Protein AF-A0A963GPZ9-F1 (afdb_monomer_lite)

Structure (mmCIF, N/CA/C/O backbone):
data_AF-A0A963GPZ9-F1
#
_entry.id   AF-A0A963GPZ9-F1
#
loop_
_atom_site.group_PDB
_atom_site.id
_atom_site.type_symbol
_atom_site.label_atom_id
_atom_site.label_alt_id
_atom_site.label_comp_id
_atom_site.label_asym_id
_atom_site.label_entity_id
_atom_site.label_seq_id
_atom_site.pdbx_PDB_ins_code
_atom_site.Cartn_x
_atom_site.Cartn_y
_atom_site.Cartn_z
_atom_site.occupancy
_atom_site.B_iso_or_equiv
_atom_site.auth_seq_id
_atom_site.auth_comp_id
_atom_site.auth_asym_id
_atom_site.auth_atom_id
_atom_site.pdbx_PDB_model_num
ATOM 1 N N . MET A 1 1 ? 17.369 3.539 -6.019 1.00 39.62 1 MET A N 1
ATOM 2 C CA . MET A 1 1 ? 16.118 2.760 -5.974 1.00 39.62 1 MET A CA 1
ATOM 3 C C . MET A 1 1 ? 15.642 2.791 -4.531 1.00 39.62 1 MET A C 1
ATOM 5 O O . MET A 1 1 ? 16.098 1.990 -3.728 1.00 39.62 1 MET A O 1
ATOM 9 N N . THR A 1 2 ? 14.893 3.825 -4.155 1.00 43.91 2 THR A N 1
ATOM 10 C CA . THR A 1 2 ? 14.502 4.049 -2.757 1.00 43.91 2 THR A CA 1
ATOM 11 C C . THR A 1 2 ? 13.234 3.246 -2.504 1.00 43.91 2 THR A C 1
ATOM 13 O O . THR A 1 2 ? 12.144 3.721 -2.798 1.00 43.91 2 THR A O 1
ATOM 16 N N . GLY A 1 3 ? 13.383 2.002 -2.042 1.00 47.59 3 GLY A N 1
ATOM 17 C CA . GLY A 1 3 ? 12.258 1.199 -1.570 1.00 47.59 3 GLY A CA 1
ATOM 18 C C . GLY A 1 3 ? 11.638 1.900 -0.368 1.00 47.59 3 GLY A C 1
ATOM 19 O O . GLY A 1 3 ? 12.234 1.949 0.709 1.00 47.59 3 GLY A O 1
ATOM 20 N N . PHE A 1 4 ? 10.487 2.534 -0.565 1.00 54.12 4 PHE A N 1
ATOM 21 C CA . PHE A 1 4 ? 9.758 3.155 0.527 1.00 54.12 4 PHE A CA 1
ATOM 22 C C . PHE A 1 4 ? 9.026 2.024 1.273 1.00 54.12 4 PHE A C 1
ATOM 24 O O . PHE A 1 4 ? 7.944 1.614 0.869 1.00 54.12 4 PHE A O 1
ATOM 31 N N . LEU A 1 5 ? 9.639 1.555 2.372 1.00 55.12 5 LEU A N 1
ATOM 32 C CA . LEU A 1 5 ? 9.044 0.754 3.461 1.00 55.12 5 LEU A CA 1
ATOM 33 C C . LEU A 1 5 ? 8.833 -0.742 3.167 1.00 55.12 5 LEU A C 1
ATOM 35 O O . LEU A 1 5 ? 7.741 -1.185 2.820 1.00 55.12 5 LEU A O 1
ATOM 39 N N . ASP A 1 6 ? 9.884 -1.532 3.382 1.00 54.16 6 ASP A N 1
ATOM 40 C CA . ASP A 1 6 ? 9.912 -2.973 3.084 1.00 54.16 6 ASP A CA 1
ATOM 41 C C . ASP A 1 6 ? 9.470 -3.904 4.240 1.00 54.16 6 ASP A C 1
ATOM 43 O O . ASP A 1 6 ? 9.725 -5.099 4.167 1.00 54.16 6 ASP A O 1
ATOM 47 N N . ASN A 1 7 ? 8.832 -3.424 5.323 1.00 55.56 7 ASN A N 1
ATOM 48 C CA . ASN A 1 7 ? 8.528 -4.320 6.461 1.00 55.56 7 ASN A CA 1
ATOM 49 C C . ASN A 1 7 ? 7.303 -3.963 7.330 1.00 55.56 7 ASN A C 1
ATOM 51 O O . ASN A 1 7 ? 7.269 -4.319 8.505 1.00 55.56 7 ASN A O 1
ATOM 55 N N . ASP A 1 8 ? 6.320 -3.243 6.792 1.00 68.81 8 ASP A N 1
ATOM 56 C CA . ASP A 1 8 ? 5.136 -2.813 7.554 1.00 68.81 8 ASP A CA 1
ATOM 57 C C . ASP A 1 8 ? 3.873 -3.464 6.964 1.00 68.81 8 ASP A C 1
ATOM 59 O O . ASP A 1 8 ? 3.174 -2.875 6.139 1.00 68.81 8 ASP A O 1
ATOM 63 N N . GLU A 1 9 ? 3.635 -4.735 7.307 1.00 73.81 9 GLU A N 1
ATOM 64 C CA . GLU A 1 9 ? 2.480 -5.522 6.835 1.00 73.81 9 GLU A CA 1
ATOM 65 C C . GLU A 1 9 ? 1.151 -4.829 7.183 1.00 73.81 9 GLU A C 1
ATOM 67 O O . GLU A 1 9 ? 0.241 -4.756 6.352 1.00 73.81 9 GLU A O 1
ATOM 72 N N . ASP A 1 10 ? 1.080 -4.205 8.363 1.00 80.31 10 ASP A N 1
ATOM 73 C CA . ASP A 1 10 ? -0.082 -3.443 8.831 1.00 80.31 10 ASP A CA 1
ATOM 74 C C . ASP A 1 10 ? -0.429 -2.284 7.884 1.00 80.31 10 ASP A C 1
ATOM 76 O O . ASP A 1 10 ? -1.600 -2.029 7.598 1.00 80.31 10 ASP A O 1
ATOM 80 N N . ARG A 1 11 ? 0.578 -1.612 7.312 1.00 84.88 11 ARG A N 1
ATOM 81 C CA . ARG A 1 11 ? 0.376 -0.517 6.349 1.00 84.88 11 ARG A CA 1
ATOM 82 C C . ARG A 1 11 ? -0.236 -0.992 5.029 1.00 84.88 11 ARG A C 1
ATOM 84 O O . ARG A 1 11 ? -0.945 -0.227 4.373 1.00 84.88 11 ARG A O 1
ATOM 91 N N . TRP A 1 12 ? 0.044 -2.228 4.625 1.00 90.38 12 TRP A N 1
ATOM 92 C CA . TRP A 1 12 ? -0.448 -2.821 3.377 1.00 90.38 12 TRP A CA 1
ATOM 93 C C . TRP A 1 12 ? -1.721 -3.656 3.569 1.00 90.38 12 TRP A C 1
ATOM 95 O O . TRP A 1 12 ? -2.327 -4.094 2.590 1.00 90.38 12 TRP A O 1
ATOM 105 N N . THR A 1 13 ? -2.172 -3.834 4.809 1.00 92.38 13 THR A N 1
ATOM 106 C CA . THR A 1 13 ? -3.393 -4.575 5.132 1.00 92.38 13 THR A CA 1
ATOM 107 C C . THR A 1 13 ? -4.629 -3.728 4.832 1.00 92.38 13 THR A C 1
ATOM 109 O O . THR A 1 13 ? -4.795 -2.630 5.364 1.00 92.38 13 THR A O 1
ATOM 112 N N . LEU A 1 14 ? -5.494 -4.213 3.944 1.00 93.69 14 LEU A N 1
ATOM 113 C CA . LEU A 1 14 ? -6.741 -3.578 3.532 1.00 93.69 14 LEU A CA 1
ATOM 114 C C . LEU A 1 14 ? -7.843 -3.853 4.563 1.00 93.69 14 LEU A C 1
ATOM 116 O O . LEU A 1 14 ? -8.124 -4.994 4.923 1.00 93.69 14 LEU A O 1
ATOM 120 N N . ALA A 1 15 ? -8.513 -2.794 4.995 1.00 93.69 15 ALA A N 1
ATOM 121 C CA . ALA A 1 15 ? -9.757 -2.854 5.733 1.00 93.69 15 ALA A CA 1
ATOM 122 C C . ALA A 1 15 ? -10.898 -3.356 4.836 1.00 93.69 15 ALA A C 1
ATOM 124 O O . ALA A 1 15 ? -10.845 -3.296 3.602 1.00 93.69 15 ALA A O 1
ATOM 125 N N . SER A 1 16 ? -11.975 -3.821 5.467 1.00 92.62 16 SER A N 1
ATOM 126 C CA . SER A 1 16 ? -13.131 -4.385 4.756 1.00 92.62 16 SER A CA 1
ATOM 127 C C . SER A 1 16 ? -13.786 -3.363 3.820 1.00 92.62 16 SER A C 1
ATOM 129 O O . SER A 1 16 ? -14.230 -3.702 2.724 1.00 92.62 16 SER A O 1
ATOM 131 N N . GLU A 1 17 ? -13.811 -2.097 4.227 1.00 93.50 17 GLU A N 1
ATOM 132 C CA . GLU A 1 17 ? -14.336 -0.979 3.450 1.00 93.50 17 GLU A CA 1
ATOM 133 C C . GLU A 1 17 ? -13.482 -0.705 2.208 1.00 93.50 17 GLU A C 1
ATOM 135 O O . GLU A 1 17 ? -14.021 -0.416 1.143 1.00 93.50 17 GLU A O 1
ATOM 140 N N . GLU A 1 18 ? -12.159 -0.845 2.311 1.00 94.19 18 GLU A N 1
ATOM 141 C CA . GLU A 1 18 ? -11.243 -0.675 1.179 1.00 94.19 18 GLU A CA 1
ATOM 142 C C . GLU A 1 18 ? -11.396 -1.818 0.176 1.00 94.19 18 GLU A C 1
ATOM 144 O O . GLU A 1 18 ? -11.461 -1.577 -1.027 1.00 94.19 18 GLU A O 1
ATOM 149 N N . LEU A 1 19 ? -11.539 -3.057 0.659 1.00 92.81 19 LEU A N 1
ATOM 150 C CA . LEU A 1 19 ? -11.842 -4.209 -0.192 1.00 92.81 19 LEU A CA 1
ATOM 151 C C . LEU A 1 19 ? -13.156 -4.016 -0.957 1.00 92.81 19 LEU A C 1
ATOM 153 O O . LEU A 1 19 ? -13.233 -4.356 -2.138 1.00 92.81 19 LEU A O 1
ATOM 157 N N . ALA A 1 20 ? -14.173 -3.424 -0.324 1.00 92.00 20 ALA A N 1
ATOM 158 C CA . ALA A 1 20 ? -15.447 -3.134 -0.974 1.00 92.00 20 ALA A CA 1
ATOM 159 C C . ALA A 1 20 ? -15.305 -2.130 -2.136 1.00 92.00 20 ALA A C 1
ATOM 161 O O . ALA A 1 20 ? -15.939 -2.319 -3.176 1.00 92.00 20 ALA A O 1
ATOM 162 N N . LEU A 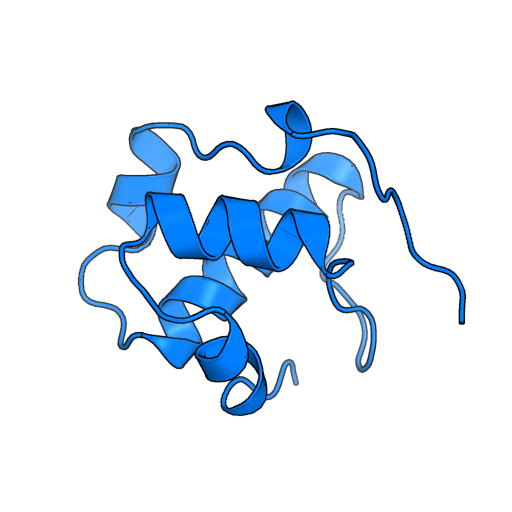1 21 ? -14.437 -1.116 -2.010 1.00 90.31 21 LEU A N 1
ATOM 163 C CA . LEU A 1 21 ? -14.160 -0.137 -3.077 1.00 90.31 21 LEU A CA 1
ATOM 164 C C . LEU A 1 21 ? -13.509 -0.765 -4.317 1.00 90.31 21 LEU A C 1
ATOM 166 O O . LEU A 1 21 ? -13.632 -0.236 -5.418 1.00 90.31 21 LEU A O 1
ATOM 170 N N . LEU A 1 22 ? -12.822 -1.889 -4.129 1.00 92.06 22 LEU A N 1
ATOM 171 C CA . LEU A 1 22 ? -12.064 -2.590 -5.162 1.00 92.06 22 LEU A CA 1
ATOM 172 C C . LEU A 1 22 ? -12.897 -3.650 -5.904 1.00 92.06 22 LEU A C 1
ATOM 174 O O . LEU A 1 22 ? -12.406 -4.306 -6.828 1.00 92.06 22 LEU A O 1
ATOM 178 N N . THR A 1 23 ? -14.159 -3.842 -5.512 1.00 87.94 23 THR A N 1
ATOM 179 C CA . THR A 1 23 ? -15.060 -4.809 -6.151 1.00 87.94 23 THR A CA 1
ATOM 180 C C . THR A 1 23 ? -15.431 -4.388 -7.577 1.00 87.94 23 THR A C 1
ATOM 182 O O . THR A 1 23 ? -15.629 -3.215 -7.878 1.00 87.94 23 THR A O 1
ATOM 185 N N . GLY A 1 24 ? -15.506 -5.360 -8.493 1.00 85.88 24 GLY A N 1
ATOM 186 C CA . GLY A 1 24 ? -15.856 -5.117 -9.900 1.00 85.88 24 GLY A CA 1
ATOM 187 C C . GLY A 1 24 ? -14.717 -4.592 -10.786 1.00 85.88 24 GLY A C 1
ATOM 188 O O . GLY A 1 24 ? -14.921 -4.426 -11.987 1.00 85.88 24 GLY A O 1
ATOM 189 N N . MET A 1 25 ? -13.518 -4.366 -10.236 1.00 86.44 25 MET A N 1
ATOM 190 C CA . MET A 1 25 ? -12.321 -4.016 -11.009 1.00 86.44 25 MET A CA 1
ATOM 191 C C . MET A 1 25 ? -11.645 -5.262 -11.602 1.00 86.44 25 MET A C 1
ATOM 193 O O . MET A 1 25 ? -11.626 -6.321 -10.977 1.00 86.44 25 MET A O 1
ATOM 197 N N . MET A 1 26 ? -11.036 -5.124 -12.786 1.00 86.50 26 MET A N 1
ATOM 198 C CA . MET A 1 26 ? -10.149 -6.157 -13.345 1.00 86.50 26 MET A CA 1
ATOM 199 C C . MET A 1 26 ? -8.852 -6.258 -12.533 1.00 86.50 26 MET A C 1
ATOM 201 O O . MET A 1 26 ? -8.374 -5.246 -12.021 1.00 86.50 26 MET A O 1
ATOM 205 N N . ASP A 1 27 ? -8.251 -7.448 -12.473 1.00 85.25 27 ASP A N 1
ATOM 206 C CA . ASP A 1 27 ? -7.125 -7.766 -11.578 1.00 85.25 27 ASP A CA 1
ATOM 207 C C . ASP A 1 27 ? -5.958 -6.757 -11.591 1.00 85.25 27 ASP A C 1
ATOM 209 O O . ASP A 1 27 ? -5.576 -6.313 -10.504 1.00 85.25 27 ASP A O 1
ATOM 213 N N . PRO A 1 28 ? -5.438 -6.293 -12.751 1.00 83.19 28 PRO A N 1
ATOM 214 C CA . PRO A 1 28 ? -4.361 -5.297 -12.768 1.00 83.19 28 PRO A CA 1
ATOM 215 C C . PRO A 1 28 ? -4.794 -3.954 -12.178 1.00 83.19 28 PRO A C 1
ATOM 217 O O . PRO A 1 28 ? -4.075 -3.344 -11.388 1.00 83.19 28 PRO A O 1
ATOM 220 N N . GLY A 1 29 ? -6.005 -3.505 -12.522 1.00 86.38 29 GLY A N 1
ATOM 221 C CA . GLY A 1 29 ? -6.567 -2.257 -12.007 1.00 86.38 29 GLY A CA 1
ATOM 222 C C . GLY A 1 29 ? -6.885 -2.335 -10.516 1.00 86.38 29 GLY A C 1
ATOM 223 O O . GLY A 1 29 ? -6.719 -1.352 -9.799 1.00 86.38 29 GLY A O 1
ATOM 224 N N . ARG A 1 30 ? -7.283 -3.515 -10.040 1.00 91.44 30 ARG A N 1
ATOM 225 C CA . ARG A 1 30 ? -7.604 -3.784 -8.641 1.00 91.44 30 ARG A CA 1
ATOM 226 C C . ARG A 1 30 ? -6.366 -3.701 -7.751 1.00 91.44 30 ARG A C 1
ATOM 228 O O . ARG A 1 30 ? -6.385 -2.992 -6.748 1.00 91.44 30 ARG A O 1
ATOM 235 N N . LEU A 1 31 ? -5.278 -4.363 -8.150 1.00 91.19 31 LEU A N 1
ATOM 236 C CA . LEU A 1 31 ? -4.010 -4.335 -7.417 1.00 91.19 31 LEU A CA 1
ATOM 237 C C . LEU A 1 31 ? -3.369 -2.939 -7.443 1.00 91.19 31 LEU A C 1
ATOM 239 O O . LEU A 1 31 ? -2.920 -2.441 -6.411 1.00 91.19 31 LEU A O 1
ATOM 243 N N . GLY A 1 32 ? -3.397 -2.272 -8.600 1.00 90.19 32 GLY A N 1
ATOM 244 C CA . GLY A 1 32 ? -2.909 -0.901 -8.742 1.00 90.19 32 GLY A CA 1
ATOM 245 C C . GLY A 1 32 ? -3.693 0.114 -7.906 1.00 90.19 32 GLY A C 1
ATOM 246 O O . GLY A 1 32 ? -3.100 0.956 -7.232 1.00 90.19 32 GLY A O 1
ATOM 247 N N . CYS A 1 33 ? -5.024 0.009 -7.878 1.00 91.88 33 CYS A N 1
ATOM 248 C CA . CYS A 1 33 ? -5.865 0.882 -7.060 1.00 91.88 33 CYS A CA 1
ATOM 249 C C . CYS A 1 33 ? -5.641 0.648 -5.558 1.00 91.88 33 CYS A C 1
ATOM 251 O O . CYS A 1 33 ? -5.513 1.612 -4.805 1.00 91.88 33 CYS A O 1
ATOM 253 N N . ALA A 1 34 ? -5.491 -0.608 -5.125 1.00 93.69 34 ALA A N 1
ATOM 254 C CA . ALA A 1 34 ? -5.162 -0.932 -3.738 1.00 93.69 34 ALA A CA 1
ATOM 255 C C . ALA A 1 34 ? -3.825 -0.314 -3.297 1.00 93.69 34 ALA A C 1
ATOM 257 O O . ALA A 1 34 ? -3.733 0.274 -2.217 1.00 93.69 34 ALA A O 1
ATOM 258 N N . PHE A 1 35 ? -2.810 -0.373 -4.165 1.00 90.94 35 PHE A N 1
ATOM 259 C CA . PHE A 1 35 ? -1.545 0.321 -3.943 1.00 90.94 35 PHE A CA 1
ATOM 260 C C . PHE A 1 35 ? -1.748 1.832 -3.786 1.00 90.94 35 P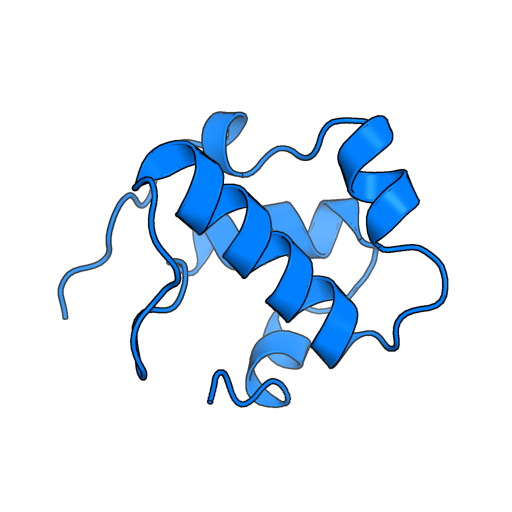HE A C 1
ATOM 262 O O . PHE A 1 35 ? -1.283 2.405 -2.800 1.00 90.94 35 PHE A O 1
ATOM 269 N N . GLN A 1 36 ? -2.460 2.477 -4.716 1.00 90.94 36 GLN A N 1
ATOM 270 C CA . GLN A 1 36 ? -2.708 3.919 -4.650 1.00 90.94 36 GLN A CA 1
ATOM 271 C C . GLN A 1 36 ? -3.429 4.318 -3.360 1.00 90.94 36 GLN A C 1
ATOM 273 O O . GLN A 1 36 ? -3.028 5.293 -2.729 1.00 90.94 36 GLN A O 1
ATOM 278 N N . LEU A 1 37 ? -4.440 3.557 -2.931 1.00 93.31 37 LEU A N 1
ATOM 279 C CA . LEU A 1 37 ? -5.163 3.806 -1.681 1.00 93.31 37 LEU A CA 1
ATOM 280 C C . LEU A 1 37 ? -4.213 3.820 -0.480 1.00 93.31 37 LEU A C 1
ATOM 282 O O . LEU A 1 37 ? -4.170 4.808 0.259 1.00 93.31 37 LEU A O 1
ATOM 286 N N . LYS A 1 38 ? -3.399 2.770 -0.322 1.00 92.19 38 LYS A N 1
ATOM 287 C CA . LYS A 1 38 ? -2.425 2.683 0.776 1.00 92.19 38 LYS A CA 1
ATOM 288 C C . LYS A 1 38 ? -1.340 3.745 0.686 1.00 92.19 38 LYS A C 1
ATOM 290 O O . LYS A 1 38 ? -0.921 4.298 1.704 1.00 92.19 38 LYS A O 1
ATOM 295 N N . PHE A 1 39 ? -0.910 4.079 -0.525 1.00 91.06 39 PHE A N 1
ATOM 296 C CA . PHE A 1 39 ? 0.061 5.138 -0.741 1.00 91.06 39 PHE A CA 1
ATOM 297 C C . PHE A 1 39 ? -0.494 6.502 -0.308 1.00 91.06 39 PHE A C 1
ATOM 299 O O . PHE A 1 39 ? 0.152 7.202 0.471 1.00 91.06 39 PHE A O 1
ATOM 306 N N . ILE A 1 40 ? -1.710 6.856 -0.735 1.00 91.12 40 ILE A N 1
ATOM 307 C CA . ILE A 1 40 ? -2.361 8.130 -0.399 1.00 91.12 40 ILE A CA 1
ATOM 308 C C . ILE A 1 40 ? -2.628 8.234 1.099 1.00 91.12 40 ILE A C 1
ATOM 310 O O . ILE A 1 40 ? -2.365 9.281 1.680 1.00 91.12 40 ILE A O 1
ATOM 314 N N . GLN A 1 41 ? -3.103 7.169 1.747 1.00 90.88 41 GLN A N 1
ATOM 315 C CA . GLN A 1 41 ? -3.342 7.183 3.196 1.00 90.88 41 GLN A CA 1
ATOM 316 C C . GLN A 1 41 ? -2.083 7.505 3.988 1.00 90.88 41 GLN A C 1
ATOM 318 O O . GLN A 1 41 ? -2.141 8.185 5.009 1.00 90.88 41 GLN A O 1
ATOM 323 N N . ALA A 1 42 ? -0.942 7.031 3.504 1.00 87.88 42 ALA A N 1
ATOM 324 C CA . ALA A 1 42 ? 0.295 7.167 4.231 1.00 87.88 42 ALA A CA 1
ATOM 325 C C . ALA A 1 42 ? 1.153 8.370 3.814 1.00 87.88 42 ALA A C 1
ATOM 327 O O . ALA A 1 42 ? 1.988 8.808 4.600 1.00 87.88 42 ALA A O 1
ATOM 328 N N . GLN A 1 43 ? 0.979 8.892 2.596 1.00 88.50 43 GLN A N 1
ATOM 329 C CA . GLN A 1 43 ? 1.751 10.025 2.064 1.00 88.50 43 GLN A CA 1
ATOM 330 C C . GLN A 1 43 ? 0.919 11.297 1.861 1.00 88.50 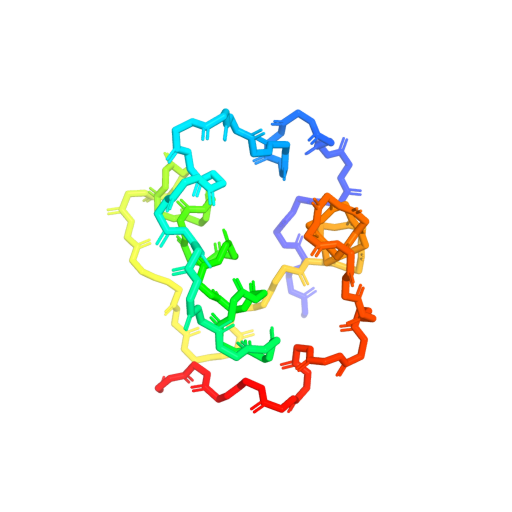43 GLN A C 1
ATOM 332 O O . GLN A 1 43 ? 1.480 12.362 1.621 1.00 88.50 43 GLN A O 1
ATOM 337 N N . GLY A 1 44 ? -0.412 11.207 1.901 1.00 91.56 44 GLY A N 1
ATOM 338 C CA . GLY A 1 44 ? -1.321 12.322 1.621 1.00 91.56 44 GLY A CA 1
ATOM 339 C C . GLY A 1 44 ? -1.326 12.790 0.160 1.00 91.56 44 GLY A C 1
ATOM 340 O O . GLY A 1 44 ? -1.848 13.865 -0.127 1.00 91.56 44 GLY A O 1
ATOM 341 N N . ARG A 1 45 ? -0.740 12.018 -0.766 1.00 91.75 45 ARG A N 1
ATOM 342 C CA . ARG A 1 45 ? -0.659 12.325 -2.205 1.00 91.75 45 ARG A CA 1
ATOM 343 C C . ARG A 1 45 ? -0.721 11.057 -3.053 1.00 91.75 45 ARG A C 1
ATOM 345 O O . ARG A 1 45 ? -0.482 9.969 -2.541 1.00 91.75 45 ARG A O 1
ATOM 352 N N . PHE A 1 46 ? -0.982 11.205 -4.349 1.00 88.31 46 PHE A N 1
ATOM 353 C CA . PHE A 1 46 ? -0.856 10.103 -5.307 1.00 88.31 46 PHE A CA 1
ATOM 354 C C . PHE A 1 46 ? 0.620 9.740 -5.550 1.00 88.31 46 PHE A C 1
ATOM 356 O O . PHE A 1 46 ? 1.482 10.624 -5.441 1.00 88.31 46 PHE A O 1
ATOM 363 N N . PRO A 1 47 ? 0.917 8.466 -5.867 1.00 85.12 47 PRO A N 1
ATOM 364 C CA . PRO A 1 47 ? 2.242 8.066 -6.321 1.00 85.12 47 PRO A CA 1
ATOM 365 C C . PRO A 1 47 ? 2.562 8.714 -7.671 1.00 85.12 47 PRO A C 1
ATOM 367 O O . PRO A 1 47 ? 1.694 8.844 -8.535 1.00 85.12 47 PRO A O 1
ATOM 370 N N . GLU A 1 48 ? 3.812 9.124 -7.839 1.00 87.00 48 GLU A N 1
ATOM 371 C CA . GLU A 1 48 ? 4.365 9.576 -9.111 1.00 87.00 48 GLU A CA 1
ATOM 372 C C . GLU A 1 48 ? 4.764 8.378 -9.982 1.00 87.00 48 GLU A C 1
ATOM 374 O O . GLU A 1 48 ? 4.900 7.244 -9.512 1.00 87.00 48 GLU A O 1
ATOM 379 N N . ARG A 1 49 ? 4.989 8.623 -11.276 1.00 79.12 49 ARG A N 1
ATOM 380 C CA . ARG A 1 49 ? 5.409 7.578 -12.211 1.00 79.12 49 ARG A CA 1
ATOM 381 C C . ARG A 1 49 ? 6.707 6.914 -11.734 1.00 79.12 49 ARG A C 1
ATOM 383 O O . ARG A 1 49 ? 7.734 7.567 -11.570 1.00 79.12 49 ARG A O 1
ATOM 390 N N . GLY A 1 50 ? 6.660 5.595 -11.549 1.00 77.69 50 GLY A N 1
ATOM 391 C CA . GLY A 1 50 ? 7.782 4.790 -11.053 1.00 77.69 50 GLY A CA 1
ATOM 392 C C . GLY A 1 50 ? 7.831 4.619 -9.531 1.00 77.69 50 GLY A C 1
ATOM 393 O O . GLY A 1 50 ? 8.612 3.796 -9.052 1.00 77.69 50 GLY A O 1
ATOM 394 N N . GLU A 1 51 ? 6.987 5.320 -8.766 1.00 82.62 51 GLU A N 1
ATOM 395 C CA . GLU A 1 51 ? 6.746 4.981 -7.364 1.00 82.62 51 GLU A CA 1
ATOM 396 C C . GLU A 1 51 ? 5.830 3.762 -7.307 1.00 82.62 51 GLU A C 1
ATOM 398 O O . GLU A 1 51 ? 4.619 3.847 -7.501 1.00 82.62 51 GLU A O 1
ATOM 403 N N . ILE A 1 52 ? 6.442 2.612 -7.056 1.00 78.62 52 ILE A N 1
ATOM 404 C CA . ILE A 1 52 ? 5.766 1.330 -6.890 1.00 78.62 52 ILE A CA 1
ATOM 405 C C . ILE A 1 52 ? 6.004 0.812 -5.469 1.00 78.62 52 ILE A C 1
ATOM 407 O O . ILE A 1 52 ? 7.022 1.151 -4.853 1.00 78.62 52 ILE A O 1
ATOM 411 N N . PRO A 1 53 ? 5.085 0.001 -4.923 1.00 77.38 53 PRO A N 1
ATOM 412 C CA . PRO A 1 53 ? 5.320 -0.637 -3.640 1.00 77.38 53 PRO A CA 1
ATOM 413 C C . PRO A 1 53 ? 6.508 -1.603 -3.744 1.00 77.38 53 PRO A C 1
ATOM 415 O O . PRO A 1 53 ? 6.765 -2.188 -4.798 1.00 77.38 53 PRO A O 1
ATOM 418 N N . GLY A 1 54 ? 7.233 -1.776 -2.636 1.00 83.19 54 GLY A N 1
ATOM 419 C CA . GLY A 1 54 ? 8.246 -2.826 -2.526 1.00 83.19 54 GLY A CA 1
ATOM 420 C C . GLY A 1 54 ? 7.626 -4.217 -2.697 1.00 83.19 54 GLY A C 1
ATOM 421 O O . GLY A 1 54 ? 6.413 -4.390 -2.548 1.00 83.19 54 GLY A O 1
ATOM 422 N N . MET A 1 55 ? 8.457 -5.224 -2.980 1.00 83.50 55 MET A N 1
ATOM 423 C CA . MET A 1 55 ? 7.993 -6.592 -3.268 1.00 83.50 55 MET A CA 1
ATOM 424 C C . MET A 1 55 ? 7.094 -7.158 -2.161 1.00 83.50 55 MET A C 1
ATOM 426 O O . MET A 1 55 ? 6.106 -7.827 -2.456 1.00 83.50 55 MET A O 1
ATOM 430 N N . HIS A 1 56 ? 7.396 -6.853 -0.895 1.00 86.12 56 HIS A N 1
ATOM 431 C CA . HIS A 1 56 ? 6.573 -7.283 0.233 1.00 86.12 56 HIS A CA 1
ATOM 432 C C . HIS A 1 56 ? 5.172 -6.649 0.211 1.00 86.12 56 HIS A C 1
ATOM 434 O O . HIS A 1 56 ? 4.177 -7.359 0.329 1.00 86.12 56 HIS A O 1
ATOM 440 N N . GLY A 1 57 ? 5.074 -5.336 -0.030 1.00 87.38 57 GLY A N 1
ATOM 441 C CA . GLY A 1 57 ? 3.786 -4.643 -0.130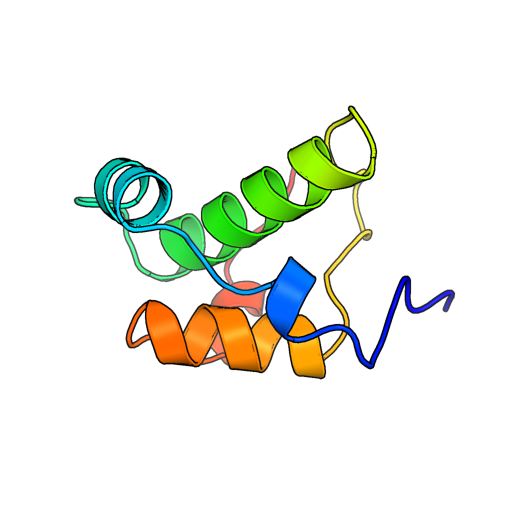 1.00 87.38 57 GLY A CA 1
ATOM 442 C C . GLY A 1 57 ? 2.926 -5.164 -1.284 1.00 87.38 57 GLY A C 1
ATOM 443 O O . GLY A 1 57 ? 1.723 -5.360 -1.115 1.00 87.38 57 GLY A O 1
ATOM 444 N N . VAL A 1 58 ? 3.546 -5.473 -2.432 1.00 88.38 58 VAL A N 1
ATOM 445 C CA . VAL A 1 58 ? 2.856 -6.126 -3.559 1.00 88.38 58 VAL A CA 1
ATOM 446 C C . VAL A 1 58 ? 2.293 -7.480 -3.132 1.00 88.38 58 VAL A C 1
ATOM 448 O O . VAL A 1 58 ? 1.123 -7.752 -3.386 1.00 88.38 58 VAL A O 1
ATOM 451 N N . ALA A 1 59 ? 3.097 -8.316 -2.468 1.00 90.00 59 ALA A N 1
ATOM 452 C CA . ALA A 1 59 ? 2.688 -9.655 -2.051 1.00 90.00 59 ALA A CA 1
ATOM 453 C C . ALA A 1 59 ? 1.529 -9.627 -1.039 1.00 90.00 59 ALA A C 1
ATOM 455 O O . ALA A 1 59 ? 0.576 -10.393 -1.179 1.00 90.00 59 ALA A O 1
ATOM 456 N N . VAL A 1 60 ? 1.573 -8.714 -0.064 1.00 92.06 60 VAL A N 1
ATOM 457 C CA . VAL A 1 60 ? 0.509 -8.540 0.938 1.00 92.06 60 VAL A CA 1
ATOM 458 C C . VAL A 1 60 ? -0.803 -8.107 0.279 1.00 92.06 60 VAL A C 1
ATOM 460 O O . VAL A 1 60 ? -1.860 -8.667 0.573 1.00 92.06 60 VAL A O 1
ATOM 463 N N . LEU A 1 61 ? -0.764 -7.146 -0.648 1.00 92.62 61 LEU A N 1
ATOM 464 C CA . LEU A 1 61 ? -1.959 -6.707 -1.378 1.00 92.62 61 LEU A CA 1
ATOM 465 C C . LEU A 1 61 ? -2.506 -7.809 -2.296 1.00 92.62 61 LEU A C 1
ATOM 467 O O . LEU A 1 61 ? -3.709 -8.067 -2.308 1.00 92.62 61 LEU A O 1
ATOM 471 N N . ALA A 1 62 ? -1.625 -8.485 -3.033 1.00 92.81 62 ALA A N 1
ATOM 472 C CA . ALA A 1 62 ? -1.969 -9.581 -3.931 1.00 92.81 62 ALA A CA 1
ATOM 473 C C . ALA A 1 62 ? -2.690 -10.723 -3.195 1.00 92.81 62 ALA A C 1
ATOM 475 O O . ALA A 1 62 ? -3.763 -11.155 -3.625 1.00 92.81 62 ALA A O 1
ATOM 476 N N . ALA A 1 63 ? -2.164 -11.136 -2.036 1.00 93.50 63 ALA A N 1
ATOM 477 C CA . ALA A 1 63 ? -2.755 -12.182 -1.205 1.00 93.50 63 ALA A CA 1
ATOM 478 C C . ALA A 1 63 ? -4.174 -11.830 -0.728 1.00 93.50 63 ALA A C 1
ATOM 480 O O . ALA A 1 63 ? -5.069 -12.672 -0.780 1.00 93.50 63 ALA A O 1
ATOM 481 N N . GLN A 1 64 ? -4.405 -10.582 -0.312 1.00 94.00 64 GLN A N 1
ATOM 482 C CA . GLN A 1 64 ? -5.719 -10.125 0.158 1.00 94.00 64 GLN A CA 1
ATOM 483 C C . GLN A 1 64 ? -6.755 -10.012 -0.967 1.00 94.00 64 GLN A C 1
ATOM 485 O O . GLN A 1 64 ? -7.949 -10.188 -0.735 1.00 94.00 64 GLN A O 1
ATOM 490 N N . LEU A 1 65 ? -6.307 -9.719 -2.189 1.00 92.31 65 LEU A N 1
ATOM 491 C CA . LEU A 1 65 ? -7.173 -9.552 -3.359 1.00 92.31 65 LEU A CA 1
ATOM 492 C C . LEU A 1 65 ? -7.388 -10.851 -4.147 1.00 92.3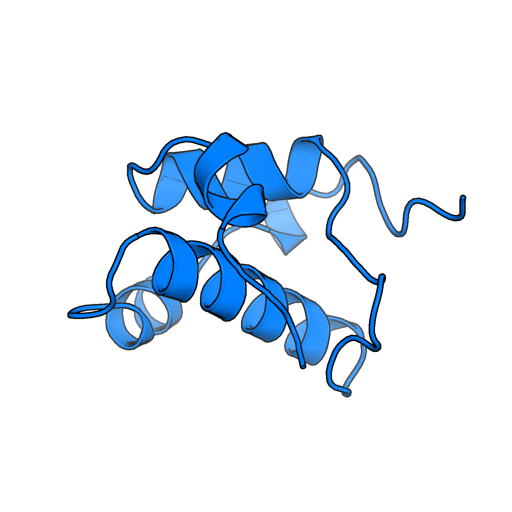1 65 LEU A C 1
ATOM 494 O O . LEU A 1 65 ? -8.248 -10.886 -5.032 1.00 92.31 65 LEU A O 1
ATOM 498 N N . GLY A 1 66 ? -6.623 -11.902 -3.836 1.00 91.62 66 GLY A N 1
ATOM 499 C CA . GLY A 1 66 ? -6.643 -13.169 -4.565 1.00 91.62 66 GLY A CA 1
ATOM 500 C C . GLY A 1 66 ? -6.147 -13.025 -6.005 1.00 91.62 66 GLY A C 1
ATOM 501 O O . GLY A 1 66 ? -6.721 -13.632 -6.906 1.00 91.62 66 GLY A O 1
ATOM 502 N N . VAL A 1 67 ? -5.134 -12.182 -6.226 1.00 89.88 67 VAL A N 1
ATOM 503 C CA . VAL A 1 67 ? -4.503 -11.951 -7.536 1.00 89.88 67 VAL A CA 1
ATOM 504 C C . VAL A 1 67 ? -3.018 -12.285 -7.473 1.00 89.88 67 VAL A C 1
ATOM 506 O O . VAL A 1 67 ? -2.419 -12.264 -6.402 1.00 89.88 67 VAL A O 1
ATOM 509 N N . GLU A 1 68 ? -2.401 -12.541 -8.621 1.00 88.56 68 GLU A N 1
ATOM 510 C CA . GLU A 1 68 ? -0.954 -12.751 -8.698 1.00 88.56 68 GLU A CA 1
ATOM 511 C C . GLU A 1 68 ? -0.203 -11.418 -8.563 1.00 88.56 68 GLU A C 1
ATOM 513 O O . GLU A 1 68 ? -0.607 -10.411 -9.150 1.00 88.56 68 GLU A O 1
ATOM 518 N N . ALA A 1 69 ? 0.921 -11.407 -7.842 1.00 85.44 69 ALA A N 1
ATOM 519 C CA . ALA A 1 69 ? 1.751 -10.209 -7.659 1.00 85.44 69 ALA A CA 1
ATOM 520 C C . ALA A 1 69 ? 2.236 -9.612 -8.996 1.00 85.44 69 ALA A C 1
ATOM 522 O O . ALA A 1 69 ? 2.254 -8.390 -9.168 1.00 85.44 69 ALA A O 1
ATOM 523 N N . ASP A 1 70 ? 2.535 -10.474 -9.972 1.00 84.00 70 ASP A N 1
ATOM 524 C CA . ASP A 1 70 ? 2.976 -10.089 -11.319 1.00 84.00 70 ASP A CA 1
ATOM 525 C C . ASP A 1 70 ? 1.911 -9.304 -12.100 1.00 84.00 70 ASP A C 1
ATOM 527 O O . ASP A 1 70 ? 2.230 -8.591 -13.052 1.00 84.00 70 ASP A O 1
ATOM 531 N N . THR A 1 71 ? 0.645 -9.356 -11.672 1.00 82.31 71 THR A N 1
ATOM 532 C CA . THR A 1 71 ? -0.451 -8.603 -12.298 1.00 82.31 71 THR A CA 1
ATOM 533 C C . THR A 1 71 ? -0.224 -7.089 -12.219 1.00 82.31 71 THR A C 1
ATOM 535 O O . THR A 1 71 ? -0.699 -6.350 -13.084 1.00 82.31 71 THR A O 1
ATOM 538 N N . LEU A 1 72 ? 0.550 -6.610 -11.235 1.00 77.69 72 LEU A N 1
ATOM 539 C CA . LEU A 1 72 ? 0.898 -5.192 -11.121 1.00 77.69 72 LEU A CA 1
ATOM 540 C C . LEU A 1 72 ? 1.737 -4.706 -12.313 1.00 77.69 72 LEU A C 1
ATOM 542 O O . LEU A 1 72 ? 1.658 -3.536 -12.663 1.00 77.69 72 LEU A O 1
ATOM 546 N N . ALA A 1 73 ? 2.487 -5.583 -12.989 1.00 76.31 73 ALA A N 1
ATOM 547 C CA . ALA A 1 73 ? 3.248 -5.208 -14.183 1.00 76.31 73 ALA A CA 1
ATOM 548 C C . ALA A 1 73 ? 2.345 -4.785 -15.357 1.00 76.31 73 ALA A C 1
ATOM 550 O O . ALA A 1 73 ? 2.783 -4.055 -16.243 1.00 76.31 73 ALA A O 1
ATOM 551 N N . GLY A 1 74 ? 1.083 -5.232 -15.364 1.00 70.56 74 GLY A N 1
ATOM 552 C CA . GLY A 1 74 ? 0.067 -4.803 -16.328 1.00 70.56 74 GLY A CA 1
ATOM 553 C C . GLY A 1 74 ? -0.630 -3.492 -15.954 1.00 70.56 74 GLY A C 1
ATOM 554 O O . GLY A 1 74 ? -1.461 -3.006 -16.720 1.00 70.56 74 GLY A O 1
ATOM 555 N N . TYR A 1 75 ? -0.330 -2.932 -14.782 1.00 70.38 75 TYR A N 1
ATOM 556 C CA . TYR A 1 75 ? -0.843 -1.648 -14.332 1.00 70.38 75 TYR A CA 1
ATOM 557 C C . TYR A 1 75 ? 0.155 -0.545 -14.702 1.00 70.38 75 TYR A C 1
ATOM 559 O O . TYR A 1 75 ? 1.266 -0.515 -14.179 1.00 70.38 75 TYR A O 1
ATOM 567 N N . ASP A 1 76 ? -0.240 0.364 -15.598 1.00 66.06 76 ASP A N 1
ATOM 568 C CA . ASP A 1 76 ? 0.496 1.606 -15.871 1.00 66.06 76 ASP A CA 1
ATOM 569 C C . ASP A 1 76 ? -0.094 2.710 -14.977 1.00 66.06 76 ASP A C 1
ATOM 571 O O . ASP A 1 76 ? -1.156 3.257 -15.302 1.00 66.06 76 ASP A O 1
ATOM 575 N N . PRO A 1 77 ? 0.513 3.017 -13.814 1.00 60.16 77 PRO A N 1
ATOM 576 C CA . PRO A 1 77 ? 0.200 4.253 -13.120 1.00 60.16 77 PRO A CA 1
ATOM 577 C C . PRO A 1 77 ? 0.642 5.394 -14.043 1.00 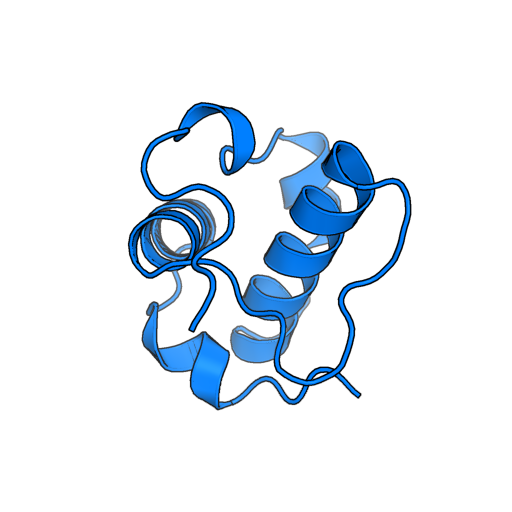60.16 77 PRO A C 1
ATOM 579 O O . PRO A 1 77 ? 1.814 5.465 -14.406 1.00 60.16 77 PRO A O 1
ATOM 582 N N . LEU A 1 78 ? -0.330 6.207 -14.464 1.00 52.75 78 LEU A N 1
ATOM 583 C CA . LEU A 1 78 ? -0.208 7.376 -15.351 1.00 52.75 78 LEU A CA 1
ATOM 584 C C . LEU A 1 78 ? 1.159 8.084 -15.371 1.00 52.75 78 LEU A C 1
ATOM 586 O O . LEU A 1 78 ? 1.797 8.278 -14.317 1.00 52.75 78 LEU A O 1
#

Sequence (78 aa):
MTGFLDNDEDRWTLASEELALLTGMMDPGRLGCAFQLKFIQAQGRFPERGEIPGMHGVAVLAAQLGVEADTLAGYDPL

pLDDT: mean 82.86, std 13.13, range [39.62, 94.19]

Radius of gyration: 11.34 Å; chains: 1; bounding box: 32×26×25 Å

Secondary structure (DSSP, 8-state):
---S-SS-HHHHPPPHHHHHHTTT--HHHHHHHHHHHHHHHHHSSPPPTT----HHHHHHHHHHHT--GGGGGG----

Foldseek 3Di:
DDQDDDDCLVLLDDDPVRLVVLPPDDQLVSLVVSQQVSCCVVPVDGDDFPPDHDPNSLVSSCVVNVHDSCSPVVDGPD